Protein AF-A0A4Y4EXC6-F1 (afdb_monomer_lite)

Foldseek 3Di:
DDPPPDPVNVVVVVVVVVVVVCVVVVVVVVVVVVVVVVVVVVVVVVVVVVVVVVVVVLVVVLVVVLVVLCVVQVPPHNPVSVVVSVVSCVVSVVVVVVVVVVVVVPPPDVVVVVVVVVVVVVVVVVVVVPDDPPD

Radius of gyration: 31.01 Å; chains: 1; bounding box: 69×30×92 Å

InterPro domains:
  IPR009937 Putative Actinobacterial Holin-X, holin superfamily III [PF07332] (17-124)

Sequence (135 aa):
MSESQGPAQRLFDAGKRILGSLLATGETRLRLAVLELEEERARLVGILLLAGLSMILLLLGLGALTTLVIVAFWESHRLMAIAVSAGVLLFGGAGLAAWVMHLARRPTLLASTLKHLALDRELLESQREAPQRQQ

Organism: NCBI:txid252

Secondary structure (DSSP, 8-state):
------HHHHHHHHHHHHHHHHHHHHHHHHHHHHHHHHHHHHHHHHHHHHHHHHHHHHHHHHHHHHHHHHHHHTTT-HHHHHHHHHHHHHHHHHHHHHHHHHHHTS-SSHHHHHHHHHHHHHHHHHHHT------

Structure (mmCIF, N/CA/C/O backbone):
data_AF-A0A4Y4EXC6-F1
#
_entry.id   AF-A0A4Y4EXC6-F1
#
loop_
_atom_site.group_PDB
_atom_site.id
_atom_site.type_symbol
_atom_site.label_atom_id
_atom_site.label_alt_id
_atom_site.label_comp_id
_atom_site.label_asym_id
_atom_site.label_entity_id
_atom_site.label_seq_id
_atom_site.pdbx_PDB_ins_code
_atom_site.Cartn_x
_atom_site.Cartn_y
_atom_site.Cartn_z
_atom_site.occupancy
_atom_site.B_iso_or_equiv
_atom_site.auth_seq_id
_atom_site.auth_comp_id
_atom_site.auth_asym_id
_atom_site.auth_atom_id
_atom_site.pdbx_PDB_model_num
ATOM 1 N N . MET A 1 1 ? -43.215 -8.361 60.037 1.00 37.50 1 MET A N 1
ATOM 2 C CA . MET A 1 1 ? -43.164 -6.984 59.503 1.00 37.50 1 MET A CA 1
ATOM 3 C C . MET A 1 1 ? -42.386 -7.049 58.207 1.00 37.50 1 MET A C 1
ATOM 5 O O . MET A 1 1 ? -41.195 -7.319 58.244 1.00 37.50 1 MET A O 1
ATOM 9 N N . SER A 1 2 ? -43.085 -6.958 57.080 1.00 39.75 2 SER A N 1
ATOM 10 C CA . SER A 1 2 ? -42.513 -7.132 55.744 1.00 39.75 2 SER A CA 1
ATOM 11 C C . SER A 1 2 ? -42.373 -5.748 55.126 1.00 39.75 2 SER A C 1
ATOM 13 O O . SER A 1 2 ? -43.355 -5.194 54.639 1.00 39.75 2 SER A O 1
ATOM 15 N N . GLU A 1 3 ? -41.185 -5.154 55.226 1.00 46.03 3 GLU A N 1
ATOM 16 C CA . GLU A 1 3 ? -40.895 -3.866 54.597 1.00 46.03 3 GLU A CA 1
ATOM 17 C C . GLU A 1 3 ? -40.963 -4.017 53.074 1.00 46.03 3 GLU A C 1
ATOM 19 O O . GLU A 1 3 ? -40.176 -4.730 52.447 1.00 46.03 3 GLU A O 1
ATOM 24 N N . SER A 1 4 ? -41.955 -3.370 52.472 1.00 51.81 4 SER A N 1
ATOM 25 C CA . SER A 1 4 ? -42.142 -3.283 51.032 1.00 51.81 4 SER A CA 1
ATOM 26 C C . SER A 1 4 ? -41.034 -2.422 50.421 1.00 51.81 4 SER A C 1
ATOM 28 O O . SER A 1 4 ? -41.198 -1.212 50.268 1.00 51.81 4 SER A O 1
ATOM 30 N N . GLN A 1 5 ? -39.896 -3.034 50.079 1.00 56.56 5 GLN A N 1
ATOM 31 C CA . GLN A 1 5 ? -38.871 -2.394 49.250 1.00 56.56 5 GLN A CA 1
ATOM 32 C C . GLN A 1 5 ? -39.522 -1.912 47.947 1.00 56.56 5 GLN A C 1
ATOM 34 O O . GLN A 1 5 ? -40.078 -2.711 47.187 1.00 56.56 5 GLN A O 1
ATOM 39 N N . GLY A 1 6 ? -39.497 -0.596 47.722 1.00 67.56 6 GLY A N 1
ATOM 40 C CA . GLY A 1 6 ? -40.213 0.049 46.627 1.00 67.56 6 GLY A CA 1
ATOM 41 C C . GLY A 1 6 ? -39.848 -0.539 45.253 1.00 67.56 6 GLY A C 1
ATOM 42 O O . GLY A 1 6 ? -38.691 -0.910 45.036 1.00 67.56 6 GLY A O 1
ATOM 43 N N . PRO A 1 7 ? -40.791 -0.595 44.292 1.00 71.50 7 PRO A N 1
ATOM 44 C CA . PRO A 1 7 ? -40.552 -1.113 42.939 1.00 71.50 7 PRO A CA 1
ATOM 45 C C . PRO A 1 7 ? -39.311 -0.507 42.263 1.00 71.50 7 PRO A C 1
ATOM 47 O O . PRO A 1 7 ? -38.557 -1.215 41.602 1.00 71.50 7 PRO A O 1
ATOM 50 N N . ALA A 1 8 ? -39.051 0.782 42.500 1.00 71.12 8 ALA A N 1
ATOM 51 C CA . ALA A 1 8 ? -37.881 1.495 41.989 1.00 71.12 8 ALA A CA 1
ATOM 52 C C . ALA A 1 8 ? -36.547 0.970 42.554 1.00 71.12 8 ALA A C 1
ATOM 54 O O . ALA A 1 8 ? -35.560 0.892 41.827 1.00 71.12 8 ALA A O 1
ATOM 55 N N . GLN A 1 9 ? -36.517 0.543 43.820 1.00 76.56 9 GLN A N 1
ATOM 56 C CA . GLN A 1 9 ? -35.312 0.025 44.473 1.00 76.56 9 GLN A CA 1
ATOM 57 C C . GLN A 1 9 ? -34.885 -1.318 43.867 1.00 76.56 9 GLN A C 1
ATOM 59 O O . GLN A 1 9 ? -33.703 -1.559 43.646 1.00 76.56 9 GLN A O 1
ATOM 64 N N . ARG A 1 10 ? -35.863 -2.164 43.518 1.00 76.06 10 ARG A N 1
ATOM 65 C CA . ARG A 1 10 ? -35.631 -3.475 42.890 1.00 76.06 10 ARG A CA 1
ATOM 66 C C . ARG A 1 10 ? -35.126 -3.347 41.450 1.00 76.06 10 ARG A C 1
ATOM 68 O O . ARG A 1 10 ? -34.307 -4.154 41.021 1.00 76.06 10 ARG A O 1
ATOM 75 N N . LEU A 1 11 ? -35.584 -2.327 40.721 1.00 80.94 11 LEU A N 1
ATOM 76 C CA . LEU A 1 11 ? -35.095 -2.014 39.374 1.00 80.94 11 LEU A CA 1
ATOM 77 C C . LEU A 1 11 ? -33.666 -1.461 39.402 1.00 80.94 11 LEU A C 1
ATOM 79 O O . LEU A 1 11 ? -32.845 -1.840 38.569 1.00 80.94 11 LEU A O 1
ATOM 83 N N . PHE A 1 12 ? -33.347 -0.622 40.391 1.00 82.19 12 PHE A N 1
ATOM 84 C CA . PHE A 1 12 ? -31.997 -0.087 40.572 1.00 82.19 12 PHE A CA 1
ATOM 85 C C . PHE A 1 12 ? -30.985 -1.194 40.898 1.00 82.19 12 PHE A C 1
ATOM 87 O O . PHE A 1 12 ? -29.885 -1.227 40.348 1.00 82.19 12 PHE A O 1
ATOM 94 N N . ASP A 1 13 ? -31.382 -2.145 41.743 1.00 80.88 13 ASP A N 1
ATOM 95 C CA . ASP A 1 13 ? -30.541 -3.280 42.121 1.00 80.88 13 ASP A CA 1
ATOM 96 C C . ASP A 1 13 ? -30.349 -4.265 40.952 1.00 80.88 13 ASP A C 1
ATOM 98 O O . ASP A 1 13 ? -29.244 -4.755 40.707 1.00 80.88 13 ASP A O 1
ATOM 102 N N . ALA A 1 14 ? -31.390 -4.478 40.137 1.00 80.81 14 ALA A N 1
ATOM 103 C CA . ALA A 1 14 ? -31.287 -5.241 38.893 1.00 80.81 14 ALA A CA 1
ATOM 104 C C . ALA A 1 14 ? -30.340 -4.573 37.877 1.00 80.81 14 ALA A C 1
ATOM 106 O O . ALA A 1 14 ? -29.480 -5.248 37.309 1.00 80.81 14 ALA A O 1
ATOM 107 N N . GLY A 1 15 ? -30.435 -3.251 37.695 1.00 78.88 15 GLY A N 1
ATOM 108 C CA . GLY A 1 15 ? -29.541 -2.486 36.819 1.00 78.88 15 GLY A CA 1
ATOM 109 C C . GLY A 1 15 ? -28.083 -2.531 37.280 1.00 78.88 15 GLY A C 1
ATOM 110 O O . GLY A 1 15 ? -27.184 -2.783 36.479 1.00 78.88 15 GLY A O 1
ATOM 111 N N . LYS A 1 16 ? -27.842 -2.392 38.589 1.00 79.31 16 LYS A N 1
ATOM 112 C CA . LYS A 1 16 ? -26.502 -2.501 39.185 1.00 79.31 16 LYS A CA 1
ATOM 113 C C . LYS A 1 16 ? -25.898 -3.894 38.997 1.00 79.31 16 LYS A C 1
ATOM 115 O O . LYS A 1 16 ? -24.706 -4.023 38.723 1.00 79.31 16 LYS A O 1
ATOM 120 N N . ARG A 1 17 ? -26.719 -4.940 39.098 1.00 78.44 17 ARG A N 1
ATOM 121 C CA . ARG A 1 17 ? -26.296 -6.334 38.913 1.00 78.44 17 ARG A CA 1
ATOM 122 C C . ARG A 1 17 ? -25.985 -6.660 37.451 1.00 78.44 17 ARG A C 1
ATOM 124 O O . ARG A 1 17 ? -25.011 -7.360 37.182 1.00 78.44 17 ARG A O 1
ATOM 131 N N . ILE A 1 18 ? -26.756 -6.106 36.515 1.00 78.00 18 ILE A N 1
ATOM 132 C CA . ILE A 1 18 ? -26.497 -6.216 35.074 1.00 78.00 18 ILE A CA 1
ATOM 133 C C . ILE A 1 18 ? -25.216 -5.457 34.698 1.00 78.00 18 ILE A C 1
ATOM 135 O O . ILE A 1 18 ? -24.347 -6.043 34.058 1.00 78.00 18 ILE A O 1
ATOM 139 N N . LEU A 1 19 ? -25.031 -4.220 35.175 1.00 75.31 19 LEU A N 1
ATOM 140 C CA . LEU A 1 19 ? -23.794 -3.446 34.986 1.00 75.31 19 LEU A CA 1
ATOM 141 C C . LEU A 1 19 ? -22.563 -4.167 35.547 1.00 75.31 19 LEU A C 1
ATOM 143 O O . LEU A 1 19 ? -21.545 -4.258 34.867 1.00 75.31 19 LEU A O 1
ATOM 147 N N . GLY A 1 20 ? -22.666 -4.735 36.752 1.00 73.75 20 GLY A N 1
ATOM 148 C CA . GLY A 1 20 ? -21.596 -5.543 37.338 1.00 73.75 20 GLY A CA 1
ATOM 149 C C . GLY A 1 20 ? -21.267 -6.786 36.504 1.00 73.75 20 GLY A C 1
ATOM 150 O O . GLY A 1 20 ? -20.097 -7.100 36.302 1.00 73.75 20 GLY A O 1
ATOM 151 N N . SER A 1 21 ? -22.283 -7.459 35.953 1.00 72.38 21 SER A N 1
ATOM 152 C CA . SER A 1 21 ? -22.099 -8.622 35.076 1.00 72.38 21 SER A CA 1
ATOM 153 C C . SER A 1 21 ? -21.484 -8.253 33.719 1.00 72.38 21 SER A C 1
ATOM 155 O O . SER A 1 21 ? -20.667 -9.009 33.191 1.00 72.38 21 SER A O 1
ATOM 157 N N . LEU A 1 22 ? -21.853 -7.101 33.152 1.00 68.31 22 LEU A N 1
ATOM 158 C CA . LEU A 1 22 ? -21.287 -6.559 31.913 1.00 68.31 22 LEU A CA 1
ATOM 159 C C . LEU A 1 22 ? -19.830 -6.134 32.095 1.00 68.31 22 LEU A C 1
ATOM 161 O O . LEU A 1 22 ? -19.008 -6.451 31.243 1.00 68.31 22 LEU A O 1
ATOM 165 N N . LEU A 1 23 ? -19.493 -5.494 33.217 1.00 70.31 23 LEU A N 1
ATOM 166 C CA . LEU A 1 23 ? -18.114 -5.150 33.569 1.00 70.31 23 LEU A CA 1
ATOM 167 C C . LEU A 1 23 ? -17.257 -6.407 33.769 1.00 70.31 23 LEU A C 1
ATOM 169 O O . LEU A 1 23 ? -16.188 -6.506 33.175 1.00 70.31 23 LEU A O 1
ATOM 173 N N . ALA A 1 24 ? -17.757 -7.408 34.499 1.00 69.44 24 ALA A N 1
ATOM 174 C CA . ALA A 1 24 ? -17.045 -8.672 34.716 1.00 69.44 24 ALA A CA 1
ATOM 175 C C . ALA A 1 24 ? -16.823 -9.470 33.413 1.00 69.44 24 ALA A C 1
ATOM 177 O O . ALA A 1 24 ? -15.762 -10.057 33.185 1.00 69.44 24 ALA A O 1
ATOM 178 N N . THR A 1 25 ? -17.817 -9.468 32.519 1.00 68.75 25 THR A N 1
ATOM 179 C CA . THR A 1 25 ? -17.713 -10.131 31.207 1.00 68.75 25 THR A CA 1
ATOM 180 C C . THR A 1 25 ? -16.825 -9.334 30.247 1.00 68.75 25 THR A C 1
ATOM 182 O O . THR A 1 25 ? -16.066 -9.912 29.465 1.00 68.75 25 THR A O 1
ATOM 185 N N . GLY A 1 26 ? -16.900 -8.005 30.320 1.00 65.81 26 GLY A N 1
ATOM 186 C CA . GLY A 1 26 ? -16.122 -7.068 29.522 1.00 65.81 26 GLY A CA 1
ATOM 187 C C . GLY A 1 26 ? -14.637 -7.119 29.851 1.00 65.81 26 GLY A C 1
ATOM 188 O O . GLY A 1 26 ? -13.836 -7.202 28.931 1.00 65.81 26 GLY A O 1
ATOM 189 N N . GLU A 1 27 ? -14.260 -7.165 31.130 1.00 67.25 27 GLU A N 1
ATOM 190 C CA . GLU A 1 27 ? -12.858 -7.221 31.567 1.00 67.25 27 GLU A CA 1
ATOM 191 C C . GLU A 1 27 ? -12.131 -8.452 31.003 1.00 67.25 27 GLU A C 1
ATOM 193 O O . GLU A 1 27 ? -11.027 -8.345 30.469 1.00 67.25 27 GLU A O 1
ATOM 198 N N . THR A 1 28 ? -12.790 -9.613 31.023 1.00 65.38 28 THR A N 1
ATOM 199 C CA . THR A 1 28 ? -12.218 -10.873 30.523 1.00 65.38 28 THR A CA 1
ATOM 200 C C . THR A 1 28 ? -12.043 -10.859 29.000 1.00 65.38 28 THR A C 1
ATOM 202 O O . THR A 1 28 ? -11.011 -11.289 28.483 1.00 65.38 28 THR A O 1
ATOM 205 N N . ARG A 1 29 ? -13.024 -10.320 28.264 1.00 73.19 29 ARG A N 1
ATOM 206 C CA . ARG A 1 29 ? -12.953 -10.208 26.798 1.00 73.19 29 ARG A CA 1
ATOM 207 C C . ARG A 1 29 ? -12.033 -9.084 26.333 1.00 73.19 29 ARG A C 1
ATOM 209 O O . ARG A 1 29 ? -11.385 -9.258 25.310 1.00 73.19 29 ARG A O 1
ATOM 216 N N . LEU A 1 30 ? -11.931 -7.974 27.069 1.00 66.69 30 LEU A N 1
ATOM 217 C CA . LEU A 1 30 ? -10.957 -6.913 26.794 1.00 66.69 30 LEU A CA 1
ATOM 218 C C . LEU A 1 30 ? -9.536 -7.444 26.943 1.00 66.69 30 LEU A C 1
ATOM 220 O O . LEU A 1 30 ? -8.699 -7.157 26.098 1.00 66.69 30 LEU A O 1
ATOM 224 N N . ARG A 1 31 ? -9.264 -8.243 27.980 1.00 65.25 31 ARG A N 1
ATOM 225 C CA . ARG A 1 31 ? -7.936 -8.835 28.187 1.00 65.25 31 ARG A CA 1
ATOM 226 C C . ARG A 1 31 ? -7.532 -9.759 27.039 1.00 65.25 31 ARG A C 1
ATOM 228 O O . ARG A 1 31 ? -6.403 -9.670 26.572 1.00 65.25 31 ARG A O 1
ATOM 235 N N . LEU A 1 32 ? -8.462 -10.587 26.558 1.00 69.00 32 LEU A N 1
ATOM 236 C CA . LEU A 1 32 ? -8.254 -11.434 25.378 1.00 69.00 32 LEU A CA 1
ATOM 237 C C . LEU A 1 32 ? -8.122 -10.609 24.090 1.00 69.00 32 LEU A C 1
ATOM 239 O O . LEU A 1 32 ? -7.197 -10.841 23.327 1.00 69.00 32 LEU A O 1
ATOM 243 N N . ALA A 1 33 ? -8.970 -9.598 23.884 1.00 67.69 33 ALA A N 1
ATOM 244 C CA . ALA A 1 33 ? -8.913 -8.737 22.703 1.00 67.69 33 ALA A CA 1
ATOM 245 C C . ALA A 1 33 ? -7.620 -7.911 22.634 1.00 67.69 33 ALA A C 1
ATOM 247 O O . ALA A 1 33 ? -7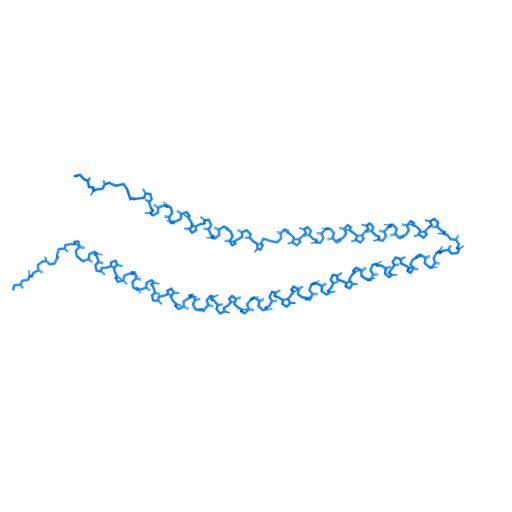.112 -7.679 21.545 1.00 67.69 33 ALA A O 1
ATOM 248 N N . VAL A 1 34 ? -7.083 -7.466 23.776 1.00 67.12 34 VAL A N 1
ATOM 249 C CA . VAL A 1 34 ? -5.792 -6.764 23.850 1.00 67.12 34 VAL A CA 1
ATOM 250 C C . VAL A 1 34 ? -4.637 -7.717 23.534 1.00 67.12 34 VAL A C 1
ATOM 252 O O . VAL A 1 34 ? -3.763 -7.347 22.757 1.00 67.12 34 VAL A O 1
ATOM 255 N N . LEU A 1 35 ? -4.666 -8.945 24.066 1.00 65.19 35 LEU A N 1
ATOM 256 C CA . LEU A 1 35 ? -3.656 -9.972 23.789 1.00 65.19 35 LEU A CA 1
ATOM 257 C C . LEU A 1 35 ? -3.654 -10.386 22.303 1.00 65.19 35 LEU A C 1
ATOM 259 O O . LEU A 1 35 ? -2.603 -10.417 21.670 1.00 65.19 35 LEU A O 1
ATOM 263 N N . GLU A 1 36 ? -4.835 -10.623 21.723 1.00 66.94 36 GLU A N 1
ATOM 264 C CA . GLU A 1 36 ? -5.002 -10.913 20.291 1.00 66.94 36 GLU A CA 1
ATOM 265 C C . GLU A 1 36 ? -4.561 -9.728 19.419 1.00 66.94 36 GLU A C 1
ATOM 267 O O . GLU A 1 36 ? -3.945 -9.923 18.371 1.00 66.94 36 GLU A O 1
ATOM 272 N N . LEU A 1 37 ? -4.823 -8.486 19.852 1.00 67.56 37 LEU A N 1
ATOM 273 C CA . LEU A 1 37 ? -4.342 -7.294 19.150 1.00 67.56 37 LEU A CA 1
ATOM 274 C C . LEU A 1 37 ? -2.817 -7.211 19.136 1.00 67.56 37 LEU A C 1
ATOM 276 O O . LEU A 1 37 ? -2.265 -6.804 18.117 1.00 67.56 37 LEU A O 1
ATOM 280 N N . GLU A 1 38 ? -2.141 -7.540 20.238 1.00 70.19 38 GLU A N 1
ATOM 281 C CA . GLU A 1 38 ? -0.675 -7.540 20.309 1.00 70.19 38 GLU A CA 1
ATOM 282 C C . GLU A 1 38 ? -0.066 -8.600 19.387 1.00 70.19 38 GLU A C 1
ATOM 284 O O . GLU A 1 38 ? 0.878 -8.306 18.644 1.00 70.19 38 GLU A O 1
ATOM 289 N N . GLU A 1 39 ? -0.642 -9.800 19.376 1.00 68.31 39 GLU A N 1
ATOM 290 C CA . GLU A 1 39 ? -0.178 -10.914 18.550 1.00 68.31 39 GLU A CA 1
ATOM 291 C C . GLU A 1 39 ? -0.398 -10.635 17.050 1.00 68.31 39 GLU A C 1
ATOM 293 O O . GLU A 1 39 ? 0.522 -10.779 16.233 1.00 68.31 39 GLU A O 1
ATOM 298 N N . GLU A 1 40 ? -1.567 -10.096 16.683 1.00 66.19 40 GLU A N 1
ATOM 299 C CA . GLU A 1 40 ? -1.853 -9.668 15.311 1.00 66.19 40 GLU A CA 1
ATOM 300 C C . GLU A 1 40 ? -0.976 -8.469 14.911 1.00 66.19 40 GLU A C 1
ATOM 302 O O . GLU A 1 40 ? -0.531 -8.388 13.764 1.00 66.19 40 GLU A O 1
ATOM 307 N N . ARG A 1 41 ? -0.634 -7.562 15.844 1.00 76.88 41 ARG A N 1
ATOM 308 C CA . ARG A 1 41 ? 0.289 -6.443 15.575 1.00 76.88 41 ARG A CA 1
ATOM 309 C C . ARG A 1 41 ? 1.670 -6.941 15.182 1.00 76.88 41 ARG A C 1
ATOM 311 O O . ARG A 1 41 ? 2.228 -6.437 14.209 1.00 76.88 41 ARG A O 1
ATOM 318 N N . ALA A 1 42 ? 2.228 -7.900 15.919 1.00 78.56 42 ALA A N 1
ATOM 319 C CA . ALA A 1 42 ? 3.540 -8.464 15.613 1.00 78.56 42 ALA A CA 1
ATOM 320 C C . ALA A 1 42 ? 3.537 -9.141 14.233 1.00 78.56 42 ALA A C 1
ATOM 322 O O . ALA A 1 42 ? 4.449 -8.936 13.427 1.00 78.56 42 ALA A O 1
ATOM 323 N N . ARG A 1 43 ? 2.458 -9.867 13.919 1.00 81.38 43 ARG A N 1
ATOM 324 C CA . ARG A 1 43 ? 2.252 -10.499 12.613 1.00 81.38 43 ARG A CA 1
ATOM 325 C C . ARG A 1 43 ? 2.134 -9.479 11.479 1.00 81.38 43 ARG A C 1
ATOM 327 O O . ARG A 1 43 ? 2.806 -9.623 10.459 1.00 81.38 43 ARG A O 1
ATOM 334 N N . LEU A 1 44 ? 1.333 -8.431 11.664 1.00 79.12 44 LEU A N 1
ATOM 335 C CA . LEU A 1 44 ? 1.161 -7.323 10.719 1.00 79.12 44 LEU A CA 1
ATOM 336 C C . LEU A 1 44 ? 2.476 -6.581 10.472 1.00 79.12 44 LEU A C 1
ATOM 338 O O . LEU A 1 44 ? 2.801 -6.294 9.323 1.00 79.12 44 LEU A O 1
ATOM 342 N N . VAL A 1 45 ? 3.254 -6.309 11.523 1.00 80.75 45 VAL A N 1
ATOM 343 C CA . VAL A 1 45 ? 4.585 -5.695 11.405 1.00 80.75 45 VAL A CA 1
ATOM 344 C C . VAL A 1 45 ? 5.529 -6.607 10.621 1.00 80.75 45 VAL A C 1
ATOM 346 O O . VAL A 1 45 ? 6.213 -6.127 9.722 1.00 80.75 45 VAL A O 1
ATOM 349 N N . GLY A 1 46 ? 5.527 -7.917 10.884 1.00 82.88 46 GLY A N 1
ATOM 350 C CA . GLY A 1 46 ? 6.316 -8.884 10.115 1.00 82.88 46 GLY A CA 1
ATOM 351 C C . GLY A 1 46 ? 5.944 -8.909 8.629 1.00 82.88 46 GLY A C 1
ATOM 352 O O . GLY A 1 46 ? 6.821 -8.833 7.768 1.00 82.88 46 GLY A O 1
ATOM 353 N N . ILE A 1 47 ? 4.645 -8.936 8.317 1.00 78.88 47 ILE A N 1
ATOM 354 C CA . ILE A 1 47 ? 4.142 -8.858 6.937 1.00 78.88 47 ILE A CA 1
ATOM 355 C C . ILE A 1 47 ? 4.535 -7.524 6.290 1.00 78.88 47 ILE A C 1
ATOM 357 O O . ILE A 1 47 ? 4.940 -7.514 5.132 1.00 78.88 47 ILE A O 1
ATOM 361 N N . LEU A 1 48 ? 4.469 -6.410 7.023 1.00 83.19 48 LEU A N 1
ATOM 362 C CA . LEU A 1 48 ? 4.846 -5.087 6.525 1.00 83.19 48 LEU A CA 1
ATOM 363 C C . LEU A 1 48 ? 6.348 -4.994 6.220 1.00 83.19 48 LEU A C 1
ATOM 365 O O . LEU A 1 48 ? 6.722 -4.460 5.178 1.00 83.19 48 LEU A O 1
ATOM 369 N N . LEU A 1 49 ? 7.201 -5.547 7.087 1.00 87.94 49 LEU A N 1
ATOM 370 C CA . LEU A 1 49 ? 8.646 -5.624 6.859 1.00 87.94 49 LEU A CA 1
ATOM 371 C C . LEU A 1 49 ? 8.968 -6.475 5.628 1.00 87.94 49 LEU A C 1
ATOM 373 O O . LEU A 1 49 ? 9.743 -6.046 4.774 1.00 87.94 49 LEU A O 1
ATOM 377 N N . LEU A 1 50 ? 8.346 -7.651 5.504 1.00 83.00 50 LEU A N 1
ATOM 378 C CA . LEU A 1 50 ? 8.565 -8.544 4.368 1.00 83.00 50 LEU A CA 1
ATOM 379 C C . LEU A 1 50 ? 8.038 -7.940 3.057 1.00 83.00 50 LEU A C 1
ATOM 381 O O . LEU A 1 50 ? 8.709 -8.016 2.029 1.00 83.00 50 LEU A O 1
ATOM 385 N N . ALA A 1 51 ? 6.875 -7.285 3.093 1.00 82.88 51 ALA A N 1
ATOM 386 C CA . ALA A 1 51 ? 6.320 -6.555 1.957 1.00 82.88 51 ALA A CA 1
ATOM 387 C C . ALA A 1 51 ? 7.218 -5.378 1.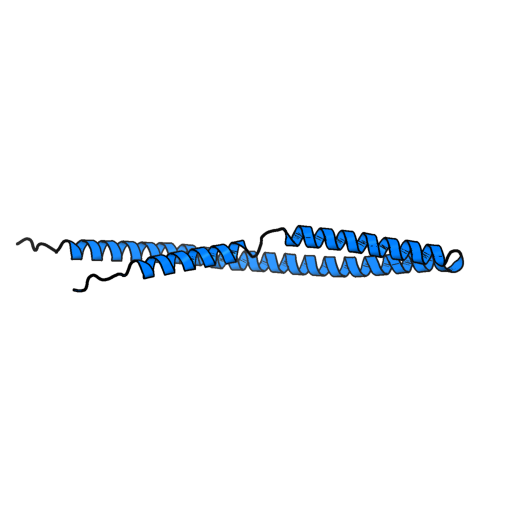549 1.00 82.88 51 ALA A C 1
ATOM 389 O O . ALA A 1 51 ? 7.483 -5.194 0.362 1.00 82.88 51 ALA A O 1
ATOM 390 N N . GLY A 1 52 ? 7.736 -4.619 2.519 1.00 84.25 52 GLY A N 1
ATOM 391 C CA . GLY A 1 52 ? 8.697 -3.542 2.283 1.00 84.25 52 GLY A CA 1
ATOM 392 C C . GLY A 1 52 ? 9.985 -4.051 1.635 1.00 84.25 52 GLY A C 1
ATOM 393 O O . GLY A 1 52 ? 10.412 -3.517 0.612 1.00 84.25 52 GLY A O 1
ATOM 394 N N . LEU A 1 53 ? 10.558 -5.136 2.165 1.00 89.19 53 LEU A N 1
ATOM 395 C CA . LEU A 1 53 ? 11.740 -5.782 1.595 1.00 89.19 53 LEU A CA 1
ATOM 396 C C . LEU A 1 53 ? 11.486 -6.267 0.159 1.00 89.19 53 LEU A C 1
ATOM 398 O O . LEU A 1 53 ? 12.286 -5.991 -0.734 1.00 89.19 53 LEU A O 1
ATOM 402 N N . SER A 1 54 ? 10.351 -6.928 -0.084 1.00 84.50 54 SER A N 1
ATOM 403 C CA . SER A 1 54 ? 9.951 -7.365 -1.425 1.00 84.50 54 SER A CA 1
ATOM 404 C C . SER A 1 54 ? 9.803 -6.189 -2.392 1.00 84.50 54 SER A C 1
ATOM 406 O O . SER A 1 54 ? 10.195 -6.305 -3.551 1.00 84.50 54 SER A O 1
ATOM 408 N N . MET A 1 55 ? 9.255 -5.058 -1.940 1.00 84.75 55 MET A N 1
ATOM 409 C CA . MET A 1 55 ? 9.099 -3.861 -2.767 1.00 84.75 55 MET A CA 1
ATOM 410 C C . MET A 1 55 ? 10.460 -3.279 -3.169 1.00 84.75 55 MET A C 1
ATOM 412 O O . MET A 1 55 ? 10.665 -2.954 -4.337 1.00 84.75 55 MET A O 1
ATOM 416 N N . ILE A 1 56 ? 11.410 -3.202 -2.231 1.00 88.75 56 ILE A N 1
ATOM 417 C CA . ILE A 1 56 ? 12.780 -2.743 -2.512 1.00 88.75 56 ILE A CA 1
ATOM 418 C C . ILE A 1 56 ? 13.455 -3.669 -3.530 1.00 88.75 56 ILE A C 1
ATOM 420 O O . ILE A 1 56 ? 14.025 -3.188 -4.509 1.00 88.75 56 ILE A O 1
ATOM 424 N N . LEU A 1 57 ? 13.360 -4.990 -3.336 1.00 89.06 57 LEU A N 1
ATOM 425 C CA . LEU A 1 57 ? 13.925 -5.971 -4.268 1.00 89.06 57 LEU A CA 1
ATOM 426 C C . LEU A 1 57 ? 13.320 -5.852 -5.671 1.00 89.06 57 LEU A C 1
ATOM 428 O O . LEU A 1 57 ? 14.055 -5.933 -6.652 1.00 89.06 57 LEU A O 1
ATOM 432 N N . LEU A 1 58 ? 12.008 -5.629 -5.782 1.00 86.81 58 LEU A N 1
ATOM 433 C CA . LEU A 1 58 ? 11.345 -5.419 -7.071 1.00 86.81 58 LEU A CA 1
ATOM 434 C C . LEU A 1 58 ? 11.843 -4.156 -7.775 1.00 86.81 58 LEU A C 1
ATOM 436 O O . LEU A 1 58 ? 12.141 -4.210 -8.966 1.00 86.81 58 LEU A O 1
ATOM 440 N N . LEU A 1 59 ? 11.969 -3.037 -7.056 1.00 85.19 59 LEU A N 1
ATOM 441 C CA . LEU A 1 59 ? 12.498 -1.791 -7.621 1.00 85.19 59 LEU A CA 1
ATOM 442 C C . LEU A 1 59 ? 13.942 -1.967 -8.104 1.00 85.19 59 LEU A C 1
ATOM 444 O O . LEU A 1 59 ? 14.279 -1.551 -9.213 1.00 85.19 59 LEU A O 1
ATOM 448 N N . LEU A 1 60 ? 14.777 -2.631 -7.301 1.00 89.31 60 LEU A N 1
ATOM 449 C CA . LEU A 1 60 ? 16.158 -2.935 -7.667 1.00 89.31 60 LEU A CA 1
ATOM 450 C C . LEU A 1 60 ? 16.225 -3.856 -8.893 1.00 89.31 60 LEU A C 1
ATOM 452 O O . LEU A 1 60 ? 16.972 -3.578 -9.829 1.00 89.31 60 LEU A O 1
ATOM 456 N N . GLY A 1 61 ? 15.419 -4.919 -8.915 1.00 88.06 61 GLY A N 1
ATOM 457 C CA . GLY A 1 61 ? 15.329 -5.853 -10.035 1.00 88.06 61 GLY A CA 1
ATOM 458 C C . GLY A 1 61 ? 14.845 -5.184 -11.321 1.00 88.06 61 GLY A C 1
ATOM 459 O O . GLY A 1 61 ? 15.410 -5.427 -12.383 1.00 88.06 61 GLY A O 1
ATOM 460 N N . LEU A 1 62 ? 13.860 -4.286 -11.233 1.00 86.19 62 LEU A N 1
ATOM 461 C CA . LEU A 1 62 ? 13.363 -3.512 -12.372 1.00 86.19 62 LEU A CA 1
ATOM 462 C C . LEU A 1 62 ? 14.438 -2.565 -12.927 1.00 86.19 62 LEU A C 1
ATOM 464 O O . LEU A 1 62 ? 14.610 -2.467 -14.144 1.00 86.19 62 LEU A O 1
ATOM 468 N N . GLY A 1 63 ? 15.199 -1.910 -12.047 1.00 87.00 63 GLY A N 1
ATOM 469 C CA . GLY A 1 63 ? 16.350 -1.092 -12.433 1.00 87.00 63 GLY A CA 1
ATOM 470 C C . GLY A 1 63 ? 17.446 -1.920 -13.106 1.00 87.00 63 GLY A C 1
ATOM 471 O O . GLY A 1 63 ? 17.898 -1.572 -14.195 1.00 87.00 63 GLY A O 1
ATOM 472 N N . ALA A 1 64 ? 17.823 -3.056 -12.514 1.00 84.94 64 ALA A N 1
ATOM 473 C CA . ALA A 1 64 ? 18.813 -3.970 -13.081 1.00 84.94 64 ALA A CA 1
ATOM 474 C C . ALA A 1 64 ? 18.377 -4.518 -14.450 1.00 84.94 64 ALA A C 1
ATOM 476 O O . ALA A 1 64 ? 19.179 -4.534 -15.380 1.00 84.94 64 ALA A O 1
ATOM 477 N N . LEU A 1 65 ? 17.104 -4.897 -14.600 1.00 83.75 65 LEU A N 1
ATOM 478 C CA . LEU A 1 65 ? 16.529 -5.344 -15.869 1.00 83.75 65 LEU A CA 1
ATOM 479 C C . LEU A 1 65 ? 16.596 -4.235 -16.925 1.00 83.75 65 LEU A C 1
ATOM 481 O O . LEU A 1 65 ? 17.003 -4.485 -18.056 1.00 83.75 65 LEU A O 1
ATOM 485 N N . THR A 1 66 ? 16.258 -3.000 -16.546 1.00 85.06 66 THR A N 1
ATOM 486 C CA . THR A 1 66 ? 16.349 -1.835 -17.437 1.00 85.06 66 THR A CA 1
ATOM 487 C C . THR A 1 66 ? 17.790 -1.606 -17.895 1.00 85.06 66 THR A C 1
ATOM 489 O O . THR A 1 66 ? 18.031 -1.450 -19.090 1.00 85.06 66 THR A O 1
ATOM 492 N N . THR A 1 67 ? 18.758 -1.647 -16.978 1.00 84.06 67 THR A N 1
ATOM 493 C CA . THR A 1 67 ? 20.187 -1.511 -17.299 1.00 84.06 67 THR A CA 1
ATOM 494 C C . THR A 1 67 ? 20.686 -2.650 -18.186 1.00 84.06 67 THR A C 1
ATOM 496 O O . THR A 1 67 ? 21.415 -2.397 -19.140 1.00 84.06 67 THR A O 1
ATOM 499 N N . LEU A 1 68 ? 20.272 -3.892 -17.922 1.00 80.62 68 LEU A N 1
ATOM 500 C CA . LEU A 1 68 ? 20.638 -5.056 -18.730 1.00 80.62 68 LEU A CA 1
ATOM 501 C C . LEU A 1 68 ? 20.121 -4.924 -20.165 1.00 80.62 68 LEU A C 1
ATOM 503 O O . LEU A 1 68 ? 20.866 -5.186 -21.104 1.00 80.62 68 LEU A O 1
ATOM 507 N N . VAL A 1 69 ? 18.886 -4.444 -20.339 1.00 82.50 69 VAL A N 1
ATOM 508 C CA . VAL A 1 69 ? 18.327 -4.116 -21.659 1.00 82.50 69 VAL A CA 1
ATOM 509 C C . VAL A 1 69 ? 19.151 -3.029 -22.346 1.00 82.50 69 VAL A C 1
ATOM 511 O O . VAL A 1 69 ? 19.505 -3.181 -23.514 1.00 82.50 69 VAL A O 1
ATOM 514 N N . ILE A 1 70 ? 19.488 -1.948 -21.636 1.00 82.06 70 ILE A N 1
ATOM 515 C CA . ILE A 1 70 ? 20.285 -0.856 -22.206 1.00 82.06 70 ILE A CA 1
ATOM 516 C C . ILE A 1 70 ? 21.631 -1.396 -22.687 1.00 82.06 70 ILE A C 1
ATOM 518 O O . ILE A 1 70 ? 21.957 -1.212 -23.853 1.00 82.06 70 ILE A O 1
ATOM 522 N N . VAL A 1 71 ? 22.377 -2.099 -21.832 1.00 81.88 71 VAL A N 1
ATOM 523 C CA . VAL A 1 71 ? 23.712 -2.628 -22.157 1.00 81.88 71 VAL A CA 1
ATOM 524 C C . VAL A 1 71 ? 23.657 -3.647 -23.297 1.00 81.88 71 VAL A C 1
ATOM 526 O O . VAL A 1 71 ? 24.480 -3.572 -24.204 1.00 81.88 71 VAL A O 1
ATOM 529 N N . ALA A 1 72 ? 22.675 -4.555 -23.302 1.00 79.31 72 ALA A N 1
ATOM 530 C CA . ALA A 1 72 ? 22.547 -5.582 -24.338 1.00 79.31 72 ALA A CA 1
ATOM 531 C C . ALA A 1 72 ? 22.273 -5.002 -25.737 1.00 79.31 72 ALA A C 1
ATOM 533 O O . ALA A 1 72 ? 22.726 -5.563 -26.732 1.00 79.31 72 ALA A O 1
ATOM 534 N N . PHE A 1 73 ? 21.547 -3.882 -25.825 1.00 76.25 73 PHE A N 1
ATOM 535 C CA . PHE A 1 73 ? 21.123 -3.294 -27.103 1.00 76.25 73 PHE A CA 1
ATOM 536 C C . PHE A 1 73 ? 21.841 -1.980 -27.468 1.00 76.25 73 PHE A C 1
ATOM 538 O O . PHE A 1 73 ? 21.575 -1.422 -28.538 1.00 76.25 73 PHE A O 1
ATOM 545 N N . TRP A 1 74 ? 22.759 -1.488 -26.625 1.00 70.12 74 TRP A N 1
ATOM 546 C CA . TRP A 1 74 ? 23.410 -0.180 -26.779 1.00 70.12 74 TRP A CA 1
ATOM 547 C C . TRP A 1 74 ? 24.220 -0.037 -28.073 1.00 70.12 74 TRP A C 1
ATOM 549 O O . TRP A 1 74 ? 24.132 1.005 -28.722 1.00 70.12 74 TRP A O 1
ATOM 559 N N . GLU A 1 75 ? 24.992 -1.057 -28.467 1.00 69.81 75 GLU A N 1
ATOM 560 C CA . GLU A 1 75 ? 25.923 -0.929 -29.599 1.00 69.81 75 GLU A CA 1
ATOM 561 C C . GLU A 1 75 ? 25.246 -0.927 -30.974 1.00 69.81 75 GLU A C 1
ATOM 563 O O . GLU A 1 75 ? 25.666 -0.181 -31.852 1.00 69.81 75 GLU A O 1
ATOM 568 N N . SER A 1 76 ? 24.196 -1.726 -31.186 1.00 66.69 76 SER A N 1
ATOM 569 C CA . SER A 1 76 ? 23.599 -1.888 -32.524 1.00 66.69 76 SER A CA 1
ATOM 570 C C . SER A 1 76 ? 22.243 -1.199 -32.701 1.00 66.69 76 SER A C 1
ATOM 572 O O . SER A 1 76 ? 21.904 -0.812 -33.815 1.00 66.69 76 SER A O 1
ATOM 574 N N . HIS A 1 77 ? 21.449 -1.018 -31.636 1.00 67.56 77 HIS A N 1
ATOM 575 C CA . HIS A 1 77 ? 20.039 -0.620 -31.762 1.00 67.56 77 HIS A CA 1
ATOM 576 C C . HIS A 1 77 ? 19.590 0.339 -30.649 1.00 67.56 77 HIS A C 1
ATOM 578 O O . HIS A 1 77 ? 18.641 0.063 -29.915 1.00 67.56 77 HIS A O 1
ATOM 584 N N . ARG A 1 78 ? 20.229 1.512 -30.550 1.00 75.19 78 ARG A N 1
ATOM 585 C CA . ARG A 1 78 ? 19.944 2.542 -29.522 1.00 75.19 78 ARG A CA 1
ATOM 586 C C . ARG A 1 78 ? 18.447 2.876 -29.375 1.00 75.19 78 ARG A C 1
ATOM 588 O O . ARG A 1 78 ? 17.961 3.014 -28.258 1.00 75.19 78 ARG A O 1
ATOM 595 N N . LEU A 1 79 ? 17.703 2.956 -30.484 1.00 73.56 79 LEU A N 1
ATOM 596 C CA . LEU A 1 79 ? 16.244 3.176 -30.483 1.00 73.56 79 LEU A CA 1
ATOM 597 C C . LEU A 1 79 ? 15.463 1.997 -29.884 1.00 73.56 79 LEU A C 1
ATOM 599 O O . LEU A 1 79 ? 14.513 2.206 -29.134 1.00 73.56 79 LEU A O 1
ATOM 603 N N . MET A 1 80 ? 15.872 0.763 -30.184 1.00 76.88 80 MET A N 1
ATOM 604 C CA . MET A 1 80 ? 15.229 -0.444 -29.663 1.00 76.88 80 MET A CA 1
ATOM 605 C C . MET A 1 80 ? 15.513 -0.617 -28.169 1.00 76.88 80 MET A C 1
ATOM 607 O O . MET A 1 80 ? 14.607 -0.976 -27.426 1.00 76.88 80 MET A O 1
ATOM 611 N N . ALA A 1 81 ? 16.720 -0.266 -27.709 1.00 77.94 81 ALA A N 1
ATOM 612 C CA . ALA A 1 81 ? 17.059 -0.224 -26.286 1.00 77.94 81 ALA A CA 1
ATOM 613 C C . ALA A 1 81 ? 16.109 0.710 -25.517 1.00 77.94 81 ALA A C 1
ATOM 615 O O . ALA A 1 81 ? 15.510 0.306 -24.524 1.00 77.94 81 ALA A O 1
ATOM 616 N N . ILE A 1 82 ? 15.900 1.930 -26.029 1.00 77.06 82 ILE A N 1
ATOM 617 C CA . ILE A 1 82 ? 14.977 2.905 -25.429 1.00 77.06 82 ILE A CA 1
ATOM 618 C C . ILE A 1 82 ? 13.538 2.376 -25.448 1.00 77.06 82 ILE A C 1
ATOM 620 O O . ILE A 1 82 ? 12.851 2.457 -24.432 1.00 77.06 82 ILE A O 1
ATOM 624 N N . ALA A 1 83 ? 13.086 1.807 -26.569 1.00 80.56 83 ALA A 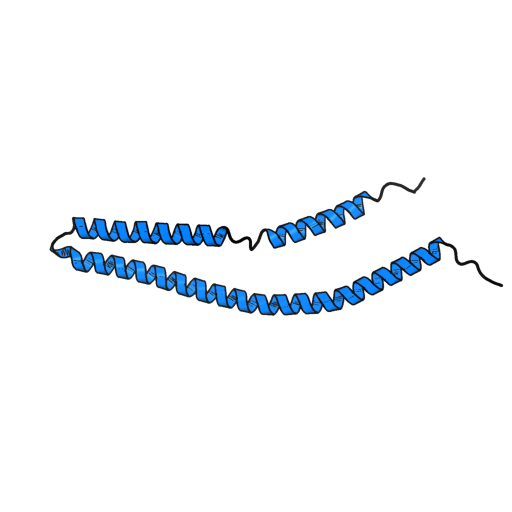N 1
ATOM 625 C CA . ALA A 1 83 ? 11.731 1.273 -26.697 1.00 80.56 83 ALA A CA 1
ATOM 626 C C . ALA A 1 83 ? 11.464 0.104 -25.732 1.00 80.56 83 ALA A C 1
ATOM 628 O O . ALA A 1 83 ? 10.410 0.062 -25.098 1.00 80.56 83 ALA A O 1
ATOM 629 N N . VAL A 1 84 ? 12.418 -0.819 -25.572 1.00 81.31 84 VAL A N 1
ATOM 630 C CA . VAL A 1 84 ? 12.286 -1.959 -24.652 1.00 81.31 84 VAL A CA 1
ATOM 631 C C . VAL A 1 84 ? 12.355 -1.494 -23.199 1.00 81.31 84 VAL A C 1
ATOM 633 O O . VAL A 1 84 ? 11.508 -1.896 -22.407 1.00 81.31 84 VAL A O 1
ATOM 636 N N . SER A 1 85 ? 13.289 -0.607 -22.838 1.00 80.50 85 SER A N 1
ATOM 637 C CA . SER A 1 85 ? 13.356 -0.032 -21.488 1.00 80.50 85 SER A CA 1
ATOM 638 C C . SER A 1 85 ? 12.078 0.727 -21.128 1.00 80.50 85 SER A C 1
ATOM 640 O O . SER A 1 85 ? 11.537 0.540 -20.039 1.00 80.50 85 SER A O 1
ATOM 642 N N . ALA A 1 86 ? 11.549 1.533 -22.053 1.00 82.62 86 ALA A N 1
ATOM 643 C CA . ALA A 1 86 ? 10.275 2.220 -21.870 1.00 82.62 86 ALA A CA 1
ATOM 644 C C . ALA A 1 86 ? 9.122 1.222 -21.699 1.00 82.62 86 ALA A C 1
ATOM 646 O O . ALA A 1 86 ? 8.308 1.384 -20.793 1.00 82.62 86 ALA A O 1
ATOM 647 N N . GLY A 1 87 ? 9.083 0.159 -22.508 1.00 84.12 87 GLY A N 1
ATOM 648 C CA . GLY A 1 87 ? 8.108 -0.920 -22.369 1.00 84.12 87 GLY A CA 1
ATOM 649 C C . GLY A 1 87 ? 8.166 -1.571 -20.987 1.00 84.12 87 GLY A C 1
ATOM 650 O O . GLY A 1 87 ? 7.158 -1.621 -20.290 1.00 84.12 87 GLY A O 1
ATOM 651 N N . VAL A 1 88 ? 9.348 -2.006 -20.549 1.00 85.62 88 VAL A N 1
ATOM 652 C CA . VAL A 1 88 ? 9.560 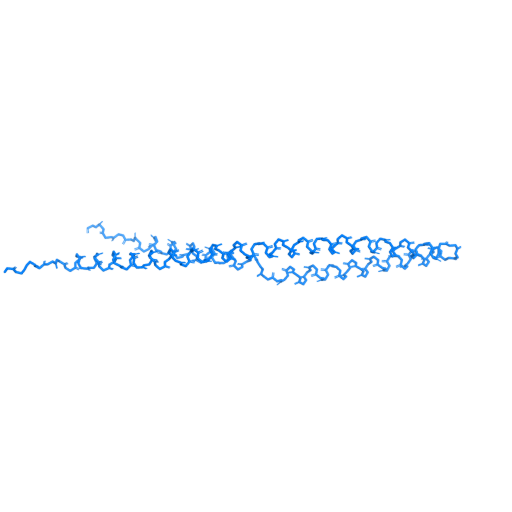-2.626 -19.230 1.00 85.62 88 VAL A CA 1
ATOM 653 C C . VAL A 1 88 ? 9.083 -1.713 -18.099 1.00 85.62 88 VAL A C 1
ATOM 655 O O . VAL A 1 88 ? 8.380 -2.174 -17.200 1.00 85.62 88 VAL A O 1
ATOM 658 N N . LEU A 1 89 ? 9.404 -0.418 -18.156 1.00 85.06 89 LEU A N 1
ATOM 659 C CA . LEU A 1 89 ? 8.975 0.552 -17.147 1.00 85.06 89 LEU A CA 1
ATOM 660 C C . LEU A 1 89 ? 7.461 0.790 -17.169 1.00 85.06 89 LEU A C 1
ATOM 662 O O . LEU A 1 89 ? 6.845 0.848 -16.107 1.00 85.06 89 LEU A O 1
ATOM 666 N N . LEU A 1 90 ? 6.847 0.891 -18.350 1.00 84.56 90 LEU A N 1
ATOM 667 C CA . LEU A 1 90 ? 5.403 1.096 -18.484 1.00 84.56 90 LEU A CA 1
ATOM 668 C C . LEU A 1 90 ? 4.609 -0.131 -18.028 1.00 84.56 90 LEU A C 1
ATOM 670 O O . LEU A 1 90 ? 3.675 0.013 -17.243 1.00 84.56 90 LEU A O 1
ATOM 674 N N . PHE A 1 91 ? 4.986 -1.334 -18.465 1.00 85.38 91 PHE A N 1
ATOM 675 C CA . PHE A 1 91 ? 4.315 -2.571 -18.057 1.00 85.38 91 PHE A CA 1
ATOM 676 C C . PHE A 1 91 ? 4.568 -2.891 -16.581 1.00 85.38 91 PHE A C 1
ATOM 678 O O . PHE A 1 91 ? 3.628 -3.240 -15.865 1.00 85.38 91 PHE A O 1
ATOM 685 N N . GLY A 1 92 ? 5.804 -2.715 -16.102 1.00 86.75 92 GLY A N 1
ATOM 686 C CA . GLY A 1 92 ? 6.147 -2.873 -14.689 1.00 86.75 92 GLY A CA 1
ATOM 687 C C . GLY A 1 92 ? 5.390 -1.880 -13.805 1.00 86.75 92 GLY A C 1
ATOM 688 O O . GLY A 1 92 ? 4.776 -2.278 -12.816 1.00 86.75 92 GLY A O 1
ATOM 689 N N . GLY A 1 93 ? 5.355 -0.604 -14.199 1.00 85.81 93 GLY A N 1
ATOM 690 C CA . GLY A 1 93 ? 4.620 0.451 -13.504 1.00 85.81 93 GLY A CA 1
ATOM 691 C C . GLY A 1 93 ? 3.106 0.234 -13.511 1.00 85.81 93 GLY A C 1
ATOM 692 O O . GLY A 1 93 ? 2.472 0.359 -12.467 1.00 85.81 93 GLY A O 1
ATOM 693 N N . ALA A 1 94 ? 2.521 -0.158 -14.647 1.00 86.44 94 ALA A N 1
ATOM 694 C CA . ALA A 1 94 ? 1.096 -0.471 -14.749 1.00 86.44 94 ALA A CA 1
ATOM 695 C C . ALA A 1 94 ? 0.711 -1.696 -13.905 1.00 86.44 94 ALA A C 1
ATOM 697 O O . ALA A 1 94 ? -0.308 -1.668 -13.214 1.00 86.44 94 ALA A O 1
ATOM 698 N N . GLY A 1 95 ? 1.538 -2.747 -13.907 1.00 86.94 95 GLY A N 1
ATOM 699 C CA . GLY A 1 95 ? 1.346 -3.923 -13.058 1.00 86.94 95 GLY A CA 1
ATOM 700 C C . GLY A 1 95 ? 1.406 -3.576 -11.571 1.00 86.94 95 GLY A C 1
ATOM 701 O O . GLY A 1 95 ? 0.526 -3.975 -10.807 1.00 86.94 95 GLY A O 1
ATOM 702 N N . LEU A 1 96 ? 2.389 -2.764 -11.167 1.00 83.19 96 LEU A N 1
ATOM 703 C CA . LEU A 1 96 ? 2.520 -2.299 -9.787 1.00 83.19 96 LEU A CA 1
ATOM 704 C C . LEU A 1 96 ? 1.340 -1.404 -9.381 1.00 83.19 96 LEU A C 1
ATOM 706 O O . LEU A 1 96 ? 0.775 -1.586 -8.306 1.00 83.19 96 LEU A O 1
ATOM 710 N N . ALA A 1 97 ? 0.906 -0.493 -10.255 1.00 80.88 97 ALA A N 1
ATOM 711 C CA . ALA A 1 97 ? -0.265 0.349 -10.026 1.00 80.88 97 ALA A CA 1
ATOM 712 C C . ALA A 1 97 ? -1.548 -0.484 -9.876 1.00 80.88 97 ALA A C 1
ATOM 714 O O . ALA A 1 97 ? -2.315 -0.265 -8.939 1.00 80.88 97 ALA A O 1
ATOM 715 N N . ALA A 1 98 ? -1.760 -1.486 -10.734 1.00 84.31 98 ALA A N 1
ATOM 716 C CA . ALA A 1 98 ? -2.897 -2.399 -10.638 1.00 84.31 98 ALA A CA 1
ATOM 717 C C . ALA A 1 98 ? -2.864 -3.220 -9.339 1.00 84.31 98 ALA A C 1
ATOM 719 O O . ALA A 1 98 ? -3.893 -3.374 -8.679 1.00 84.31 98 ALA A O 1
ATOM 720 N N . TRP A 1 99 ? -1.683 -3.696 -8.934 1.00 80.50 99 TRP A N 1
ATOM 721 C CA . TRP A 1 99 ? -1.492 -4.405 -7.671 1.00 80.50 99 TRP A CA 1
ATOM 722 C C . TRP A 1 99 ? -1.806 -3.515 -6.465 1.00 80.50 99 TRP A C 1
ATOM 724 O O . TRP A 1 99 ? -2.565 -3.914 -5.583 1.00 80.50 99 TRP A O 1
ATOM 734 N N . VAL A 1 100 ? -1.279 -2.287 -6.442 1.00 76.19 100 VAL A N 1
ATOM 735 C CA . VAL A 1 100 ? -1.549 -1.300 -5.386 1.00 76.19 100 VAL A CA 1
ATOM 736 C C . VAL A 1 100 ? -3.035 -0.959 -5.336 1.00 76.19 100 VAL A C 1
ATOM 738 O O . VAL A 1 100 ? -3.610 -0.934 -4.254 1.00 76.19 100 VAL A O 1
ATOM 741 N N . MET A 1 101 ? -3.695 -0.775 -6.481 1.00 78.44 101 MET A N 1
ATOM 742 C CA . MET A 1 101 ? -5.143 -0.557 -6.537 1.00 78.44 101 MET A CA 1
ATOM 743 C C . MET A 1 101 ? -5.934 -1.774 -6.040 1.00 78.44 101 MET A C 1
ATOM 745 O O . MET A 1 101 ? -6.947 -1.602 -5.365 1.00 78.44 101 MET A O 1
ATOM 749 N N . HIS A 1 102 ? -5.497 -2.999 -6.343 1.00 78.00 102 HIS A N 1
ATOM 750 C CA . HIS A 1 102 ? -6.130 -4.217 -5.835 1.00 78.00 102 HIS A CA 1
ATOM 751 C C . HIS A 1 102 ? -5.968 -4.345 -4.316 1.00 78.00 102 HIS A C 1
ATOM 753 O O . HIS A 1 102 ? -6.920 -4.702 -3.621 1.00 78.00 102 HIS A O 1
ATOM 759 N N . LEU A 1 103 ? -4.788 -4.008 -3.790 1.00 69.31 103 LEU A N 1
ATOM 760 C CA . LEU A 1 103 ? -4.509 -4.028 -2.359 1.00 69.31 103 LEU A CA 1
ATOM 761 C C . LEU A 1 103 ? -5.254 -2.909 -1.618 1.00 69.31 103 LEU A C 1
ATOM 763 O O . LEU A 1 103 ? -5.853 -3.169 -0.583 1.00 69.31 103 LEU A O 1
ATOM 767 N N . ALA A 1 104 ? -5.306 -1.698 -2.173 1.00 65.25 104 ALA A N 1
ATOM 768 C CA . ALA A 1 104 ? -6.050 -0.566 -1.615 1.00 65.25 104 ALA A CA 1
ATOM 769 C C . ALA A 1 104 ? -7.572 -0.800 -1.599 1.00 65.25 104 ALA A C 1
ATOM 771 O O . ALA A 1 104 ? -8.284 -0.224 -0.779 1.00 65.25 104 ALA A O 1
ATOM 772 N N . ARG A 1 105 ? -8.085 -1.672 -2.477 1.00 65.56 105 ARG A N 1
ATOM 773 C CA . ARG A 1 105 ? -9.484 -2.130 -2.461 1.00 65.56 105 ARG A CA 1
ATOM 774 C C . ARG A 1 105 ? -9.775 -3.170 -1.372 1.00 65.56 105 ARG A C 1
ATOM 776 O O . ARG A 1 105 ? -10.942 -3.501 -1.175 1.00 65.56 105 ARG A O 1
ATOM 783 N N . ARG A 1 106 ? -8.767 -3.690 -0.658 1.00 56.62 106 ARG A N 1
ATOM 784 C CA . ARG A 1 106 ? -8.976 -4.547 0.520 1.00 56.62 106 ARG A CA 1
ATOM 785 C C 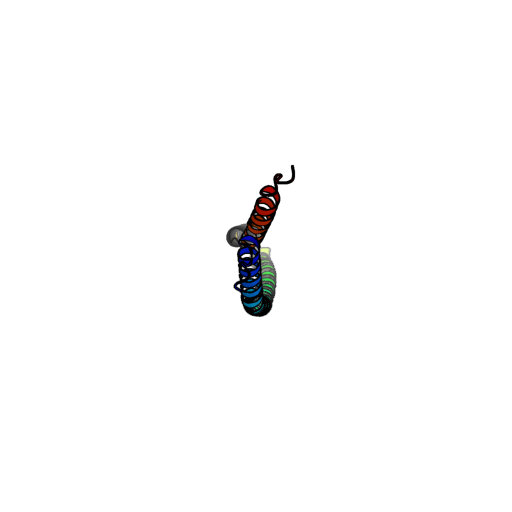. ARG A 1 106 ? -9.339 -3.642 1.713 1.00 56.62 106 ARG A C 1
ATOM 787 O O . ARG A 1 106 ? -8.524 -2.816 2.114 1.00 56.62 106 ARG A O 1
ATOM 794 N N . PRO A 1 107 ? -10.549 -3.754 2.287 1.00 51.88 107 PRO A N 1
ATOM 795 C CA . PRO A 1 107 ? -11.038 -2.826 3.301 1.00 51.88 107 PRO A CA 1
ATOM 796 C C . PRO A 1 107 ? -10.422 -3.151 4.668 1.00 51.88 107 PRO A C 1
ATOM 798 O O . PRO A 1 107 ? -11.003 -3.903 5.442 1.00 51.88 107 PRO A O 1
ATOM 801 N N . THR A 1 108 ? -9.248 -2.602 4.987 1.00 54.19 108 THR A N 1
ATOM 802 C CA . THR A 1 108 ? -8.596 -2.839 6.294 1.00 54.19 108 THR A CA 1
ATOM 803 C C . THR A 1 108 ? -8.615 -1.648 7.252 1.00 54.19 108 THR A C 1
ATOM 805 O O . THR A 1 108 ? -8.184 -1.795 8.388 1.00 54.19 108 THR A O 1
ATOM 808 N N . LEU A 1 109 ? -9.178 -0.495 6.871 1.00 48.19 109 LEU A N 1
ATOM 809 C CA . LEU A 1 109 ? -9.271 0.677 7.764 1.00 48.19 109 LEU A CA 1
ATOM 810 C C . LEU A 1 109 ? -10.703 1.202 7.956 1.00 48.19 109 LEU A C 1
ATOM 812 O O . LEU A 1 109 ? -11.059 1.631 9.045 1.00 48.19 109 LEU A O 1
ATOM 816 N N . LEU A 1 110 ? -11.578 1.076 6.955 1.00 51.66 110 LEU A N 1
ATOM 817 C CA . LEU A 1 110 ? -12.972 1.530 7.072 1.00 51.66 110 LEU A CA 1
ATOM 818 C C . LEU A 1 110 ? -13.815 0.681 8.031 1.00 51.66 110 LEU A C 1
ATOM 820 O O . LEU A 1 110 ? -14.772 1.190 8.603 1.00 51.66 110 LEU A O 1
ATOM 824 N N . ALA A 1 111 ? -13.458 -0.588 8.249 1.00 52.28 111 ALA A N 1
ATOM 825 C CA . ALA A 1 111 ? -14.152 -1.450 9.205 1.00 52.28 111 ALA A CA 1
ATOM 826 C C . ALA A 1 111 ? -13.912 -1.016 10.664 1.00 52.28 111 ALA A C 1
ATOM 828 O O . ALA A 1 111 ? -14.829 -1.090 11.480 1.00 52.28 111 ALA A O 1
ATOM 829 N N . SER A 1 112 ? -12.715 -0.513 10.998 1.00 47.12 112 SER A N 1
ATOM 830 C CA . SER A 1 112 ? -12.429 0.015 12.339 1.00 47.12 112 SER A CA 1
ATOM 831 C C . SER A 1 112 ? -13.056 1.396 12.552 1.00 47.12 112 SER A C 1
ATOM 833 O O . SER A 1 112 ? -13.569 1.664 13.640 1.00 47.12 112 SER A O 1
ATOM 835 N N . THR A 1 113 ? -13.104 2.231 11.505 1.00 57.50 113 THR A N 1
ATOM 836 C CA . THR A 1 113 ? -13.812 3.521 11.512 1.00 57.50 113 THR A CA 1
ATOM 837 C C . THR A 1 113 ? -15.329 3.341 11.618 1.00 57.50 113 THR A C 1
ATOM 839 O O . THR A 1 113 ? -15.958 4.018 12.421 1.00 57.50 113 THR A O 1
ATOM 842 N N . LEU A 1 114 ? -15.928 2.387 10.895 1.00 60.16 114 LEU A N 1
ATOM 843 C CA . LEU A 1 114 ? -17.358 2.062 11.013 1.00 60.16 114 LEU A CA 1
ATOM 844 C C . LEU A 1 114 ? -17.715 1.504 12.390 1.00 60.16 114 LEU A C 1
ATOM 846 O O . LEU A 1 114 ? -18.775 1.823 12.920 1.00 60.16 114 LEU A O 1
ATOM 850 N N . LYS A 1 115 ? -16.824 0.710 12.992 1.00 58.31 115 LYS A N 1
ATOM 851 C CA . LYS A 1 115 ? -17.014 0.210 14.356 1.00 58.31 115 LYS A CA 1
ATOM 852 C C . LYS A 1 115 ? -16.974 1.343 15.390 1.00 58.31 115 LYS A C 1
ATOM 854 O O . LYS A 1 115 ? -17.753 1.305 16.333 1.00 58.31 115 LYS A O 1
ATOM 859 N N . HIS A 1 116 ? -16.131 2.360 15.188 1.00 52.25 116 HIS A N 1
ATOM 860 C CA . HIS A 1 116 ? -16.120 3.571 16.021 1.00 52.25 116 HIS A CA 1
ATOM 861 C C . HIS A 1 116 ? -17.355 4.452 15.795 1.00 52.25 116 HIS A C 1
ATOM 863 O O . HIS A 1 116 ? -17.961 4.884 16.766 1.00 52.25 116 HIS A O 1
ATOM 869 N N . LEU A 1 117 ? -17.798 4.643 14.547 1.00 63.31 117 LEU A N 1
ATOM 870 C CA . LEU A 1 117 ? -19.011 5.419 14.253 1.00 63.31 117 LEU A CA 1
ATOM 871 C C . LEU A 1 117 ? -20.292 4.749 14.778 1.00 63.31 117 LEU A C 1
ATOM 873 O O . LEU A 1 117 ? -21.225 5.443 15.171 1.00 63.31 117 LEU A O 1
ATOM 877 N N . ALA A 1 118 ? -20.352 3.414 14.794 1.00 65.44 118 ALA A N 1
ATOM 878 C CA . ALA A 1 118 ? -21.463 2.681 15.400 1.00 65.44 118 ALA A CA 1
ATOM 879 C C . ALA A 1 118 ? -21.493 2.857 16.928 1.00 65.44 118 ALA A C 1
ATOM 881 O O . ALA A 1 118 ? -22.564 3.062 17.493 1.00 65.44 118 ALA A O 1
ATOM 882 N N . LEU A 1 119 ? -20.320 2.849 17.571 1.00 62.91 119 LEU A N 1
ATOM 883 C CA . LEU A 1 119 ? -20.187 3.081 19.010 1.00 62.91 119 LEU A CA 1
ATOM 884 C C . LEU A 1 119 ? -20.565 4.525 19.390 1.00 62.91 119 LEU A C 1
ATOM 886 O O . LEU A 1 119 ? -21.305 4.739 20.347 1.00 62.91 119 LEU A O 1
ATOM 890 N N . ASP A 1 120 ? -20.120 5.508 18.600 1.00 62.28 120 ASP A N 1
ATOM 891 C CA . ASP A 1 120 ? -20.473 6.921 18.790 1.00 62.28 120 ASP A CA 1
ATOM 892 C C . ASP A 1 120 ? -21.974 7.163 18.586 1.00 62.28 120 ASP A C 1
ATOM 894 O O . ASP A 1 120 ? -22.582 7.958 19.301 1.00 62.28 120 ASP A O 1
ATOM 898 N N . ARG A 1 121 ? -22.610 6.444 17.653 1.00 67.12 121 ARG A N 1
ATOM 899 C CA . ARG A 1 121 ? -24.059 6.530 17.443 1.00 67.12 121 ARG A CA 1
ATOM 900 C C . ARG A 1 121 ? -24.852 5.983 18.633 1.00 67.12 121 ARG A C 1
ATOM 902 O O . ARG A 1 121 ? -25.826 6.612 19.032 1.00 67.12 121 ARG A O 1
ATOM 909 N N . GLU A 1 122 ? -24.433 4.865 19.218 1.00 69.06 122 GLU A N 1
ATOM 910 C CA . GLU A 1 122 ? -25.100 4.260 20.382 1.00 69.06 122 GLU A CA 1
ATOM 911 C C . GLU A 1 122 ? -24.941 5.125 21.652 1.00 69.06 122 GLU A C 1
ATOM 913 O O . GLU A 1 122 ? -25.878 5.304 22.438 1.00 69.06 122 GLU A O 1
ATOM 918 N N . LEU A 1 123 ? -23.787 5.781 21.810 1.00 63.56 123 LEU A N 1
ATOM 919 C CA . LEU A 1 123 ? -23.553 6.768 22.871 1.00 63.56 123 LEU A CA 1
ATOM 920 C C . LEU A 1 123 ? -24.355 8.067 22.672 1.00 63.56 123 LEU A C 1
ATOM 922 O O . LEU A 1 123 ? -24.764 8.700 23.645 1.00 63.56 123 LEU A O 1
ATOM 926 N N . LEU A 1 124 ? -24.611 8.474 21.427 1.00 63.94 124 LEU A N 1
ATOM 927 C CA . LEU A 1 124 ? -25.432 9.650 21.126 1.00 63.94 124 LEU A CA 1
ATOM 928 C C . LEU A 1 124 ? -26.937 9.361 21.231 1.00 63.94 124 LEU A C 1
ATOM 930 O O . LEU A 1 124 ? -27.686 10.232 21.673 1.00 63.94 124 LEU A O 1
ATOM 934 N N . GLU A 1 125 ? -27.391 8.156 20.876 1.00 65.94 125 GLU A N 1
ATOM 935 C CA . GLU A 1 125 ? -28.784 7.725 21.068 1.00 65.94 125 GLU A CA 1
ATOM 936 C C . GLU A 1 125 ? -29.117 7.592 22.569 1.00 65.94 125 GLU A C 1
ATOM 938 O O . GLU A 1 125 ? -30.136 8.130 23.004 1.00 65.94 125 GLU A O 1
ATOM 943 N N . SER A 1 126 ? -28.211 7.047 23.394 1.00 61.16 126 SER A N 1
ATOM 944 C CA . SER A 1 126 ? -28.395 6.987 24.859 1.00 61.16 126 SER A CA 1
ATOM 945 C C . SER A 1 126 ? -28.400 8.356 25.559 1.00 61.16 126 SER A C 1
ATOM 947 O O . SER A 1 126 ? -29.064 8.516 26.582 1.00 61.16 126 SER A O 1
ATOM 949 N N . GLN A 1 127 ? -27.727 9.374 25.006 1.00 60.28 127 GLN A N 1
ATOM 950 C CA . GLN A 1 127 ? -27.807 10.751 25.519 1.00 60.28 127 GLN A CA 1
ATOM 951 C C . GLN A 1 127 ? -29.048 11.516 25.040 1.00 60.28 127 GLN A C 1
ATOM 953 O O . GLN A 1 127 ? -29.501 12.443 25.713 1.00 60.28 127 GLN A O 1
ATOM 958 N N . ARG A 1 128 ? -29.625 11.146 23.891 1.00 57.66 128 ARG A N 1
ATOM 959 C CA . ARG A 1 128 ? -30.798 11.824 23.319 1.00 57.66 128 ARG A CA 1
ATOM 960 C C . ARG A 1 128 ? -32.124 11.339 23.910 1.00 57.66 128 ARG A C 1
ATOM 962 O O . ARG A 1 128 ? -33.102 12.083 23.873 1.00 57.66 128 ARG A O 1
ATOM 969 N N . GLU A 1 129 ? -32.145 10.156 24.522 1.00 53.47 129 GLU A N 1
ATOM 970 C CA . GLU A 1 129 ? -33.271 9.643 25.321 1.00 53.47 129 GLU A CA 1
ATOM 971 C C . GLU A 1 129 ? -33.366 10.251 26.735 1.00 53.47 129 GLU A C 1
ATOM 973 O O . GLU A 1 129 ? -34.198 9.834 27.541 1.00 53.47 129 GLU A O 1
ATOM 978 N N . ALA A 1 130 ? -32.602 11.312 27.020 1.00 54.53 130 ALA A N 1
ATOM 979 C CA . ALA A 1 130 ? -32.777 12.149 28.202 1.00 54.53 130 ALA A CA 1
ATOM 980 C C . ALA A 1 130 ? -33.647 13.418 27.978 1.00 54.53 130 ALA A C 1
ATOM 982 O O . ALA A 1 130 ? -33.192 14.514 28.317 1.00 54.53 130 ALA A O 1
ATOM 983 N N . PRO A 1 131 ? -34.908 13.363 27.484 1.00 43.66 131 PRO A N 1
ATOM 984 C CA . PRO A 1 131 ? -35.849 14.445 27.714 1.00 43.66 131 PRO A CA 1
ATOM 985 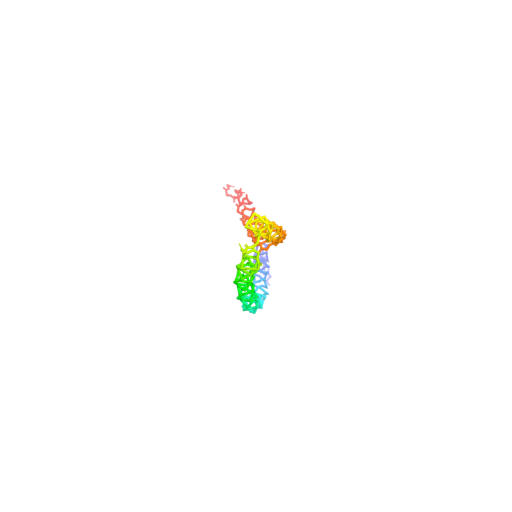C C . PRO A 1 131 ? -36.644 14.204 29.009 1.00 43.66 131 PRO A C 1
ATOM 987 O O . PRO A 1 131 ? -37.492 13.322 29.112 1.00 43.66 131 PRO A O 1
ATOM 990 N N . GLN A 1 132 ? -36.378 15.072 29.986 1.00 52.53 132 GLN A N 1
ATOM 991 C CA . GLN A 1 132 ? -37.405 15.760 30.778 1.00 52.53 132 GLN A CA 1
ATOM 992 C C . GLN A 1 132 ? -38.467 14.897 31.493 1.00 52.53 132 GLN A C 1
ATOM 994 O O . GLN A 1 132 ? -39.645 14.914 31.144 1.00 52.53 132 GLN A O 1
ATOM 999 N N . ARG A 1 133 ? -38.101 14.276 32.620 1.00 40.69 133 ARG A N 1
ATOM 1000 C CA . ARG A 1 133 ? -39.052 14.093 33.737 1.00 40.69 133 ARG A CA 1
ATOM 1001 C C . ARG A 1 133 ? -38.543 14.774 35.000 1.00 40.69 133 ARG A C 1
ATOM 1003 O O . ARG A 1 133 ? -38.280 14.144 36.017 1.00 40.69 133 ARG A O 1
ATOM 1010 N N . GLN A 1 134 ? -38.399 16.087 34.893 1.00 46.44 134 GLN A N 1
ATOM 1011 C CA . GLN A 1 134 ? -38.463 16.985 36.035 1.00 46.44 134 GLN A CA 1
ATOM 1012 C C . GLN A 1 134 ? -39.397 18.131 35.646 1.00 46.44 134 GLN A C 1
ATOM 1014 O O . GLN A 1 134 ? -38.971 19.140 35.091 1.00 46.44 134 GLN A O 1
ATOM 1019 N N . GLN A 1 135 ? -40.687 17.916 35.876 1.00 39.50 135 GLN A N 1
ATOM 1020 C CA . GLN A 1 135 ? -41.615 18.969 36.265 1.00 39.50 135 GLN A CA 1
ATOM 1021 C C . GLN A 1 135 ? -42.709 18.349 37.123 1.00 39.50 135 GLN A C 1
ATOM 1023 O O . GLN A 1 135 ? -43.227 17.283 36.717 1.00 39.50 135 GLN A O 1
#

pLDDT: mean 71.84, std 12.64, range [37.5, 89.31]